Protein AF-A0A0P7YS39-F1 (afdb_monomer_lite)

Structure (mmCIF, N/CA/C/O backbone):
data_AF-A0A0P7YS39-F1
#
_entry.id   AF-A0A0P7YS39-F1
#
loop_
_atom_site.group_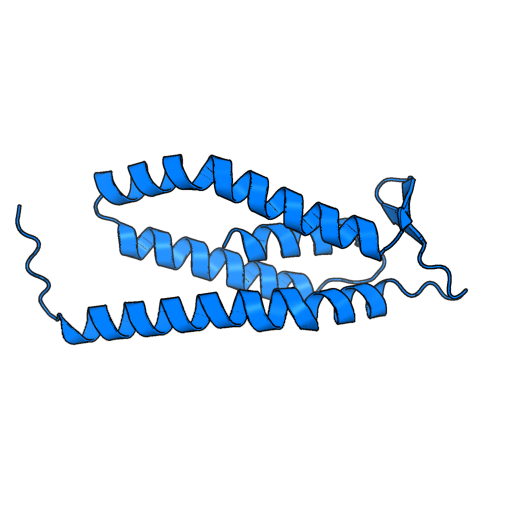PDB
_atom_site.id
_atom_site.type_symbol
_atom_site.label_atom_id
_atom_site.label_alt_id
_atom_site.label_comp_id
_atom_site.label_asym_id
_atom_site.label_entity_id
_atom_site.label_seq_id
_atom_site.pdbx_PDB_ins_code
_atom_site.Cartn_x
_atom_site.Cartn_y
_atom_site.Cartn_z
_atom_site.occupancy
_atom_site.B_iso_or_equiv
_atom_site.auth_seq_id
_atom_site.auth_comp_id
_atom_site.auth_asym_id
_atom_site.auth_atom_id
_atom_site.pdbx_PDB_model_num
ATOM 1 N N . MET A 1 1 ? -23.670 7.412 20.709 1.00 35.59 1 MET A N 1
ATOM 2 C CA . MET A 1 1 ? -23.772 5.939 20.802 1.00 35.59 1 MET A CA 1
ATOM 3 C C . MET A 1 1 ? -22.380 5.399 21.115 1.00 35.59 1 MET A C 1
ATOM 5 O O . MET A 1 1 ? -21.505 5.477 20.266 1.00 35.59 1 MET A O 1
ATOM 9 N N . VAL A 1 2 ? -22.128 4.980 22.359 1.00 40.16 2 VAL A N 1
ATOM 10 C CA . VAL A 1 2 ? -20.817 4.456 22.784 1.00 40.16 2 VAL A CA 1
ATOM 11 C C . VAL A 1 2 ? -20.675 3.045 22.220 1.00 40.16 2 VAL A C 1
ATOM 13 O O . VAL A 1 2 ? -21.375 2.133 22.651 1.00 40.16 2 VAL A O 1
ATOM 16 N N . VAL A 1 3 ? -19.807 2.863 21.224 1.00 56.00 3 VAL A N 1
ATOM 17 C CA . VAL A 1 3 ? -19.477 1.536 20.693 1.00 56.00 3 VAL A CA 1
ATOM 18 C C . VAL A 1 3 ? -18.698 0.787 21.774 1.00 56.00 3 VAL A C 1
ATOM 20 O O . VAL A 1 3 ? -17.515 1.039 21.994 1.00 56.00 3 VAL A O 1
ATOM 23 N N . LEU A 1 4 ? -19.369 -0.120 22.485 1.00 53.03 4 LEU A N 1
ATOM 24 C CA . LEU A 1 4 ? -18.722 -1.036 23.419 1.00 53.03 4 LEU A CA 1
ATOM 25 C C . LEU A 1 4 ? -17.829 -1.988 22.617 1.00 53.03 4 LEU A C 1
ATOM 27 O O . LEU A 1 4 ? -18.306 -2.934 21.991 1.00 53.03 4 LEU A O 1
ATOM 31 N N . ILE A 1 5 ? -16.519 -1.730 22.613 1.00 59.78 5 ILE A N 1
ATOM 32 C CA . ILE A 1 5 ? -15.528 -2.629 22.016 1.00 59.78 5 ILE A CA 1
ATOM 33 C C . ILE A 1 5 ? -15.510 -3.904 22.864 1.00 59.78 5 ILE A C 1
ATOM 35 O O . ILE A 1 5 ? -14.815 -3.986 23.875 1.00 59.78 5 ILE A O 1
ATOM 39 N N . LYS A 1 6 ? -16.289 -4.904 22.443 1.00 55.97 6 LYS A N 1
ATOM 40 C CA . LYS A 1 6 ? -16.494 -6.179 23.147 1.00 55.97 6 LYS A CA 1
ATOM 41 C C . LYS A 1 6 ? -15.205 -7.009 23.298 1.00 55.97 6 LYS A C 1
ATOM 43 O O . LYS A 1 6 ? -15.224 -8.035 23.965 1.00 55.97 6 LYS A O 1
ATOM 48 N N . ASN A 1 7 ? -14.079 -6.571 22.716 1.00 66.12 7 ASN A N 1
ATOM 49 C CA . ASN A 1 7 ? -12.7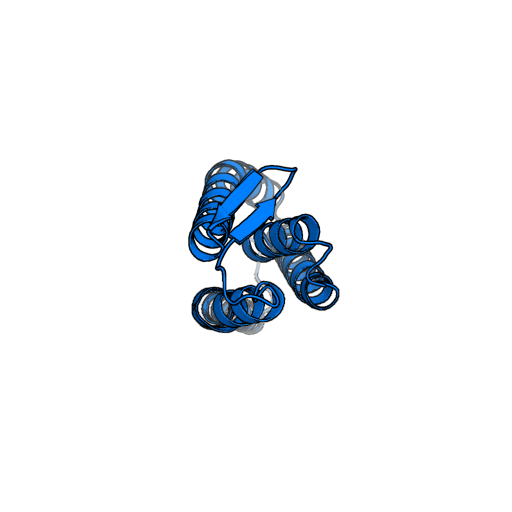83 -7.235 22.854 1.00 66.12 7 ASN A CA 1
ATOM 50 C C . ASN A 1 7 ? -11.580 -6.288 22.616 1.00 66.12 7 ASN A C 1
ATOM 52 O O . ASN A 1 7 ? -10.934 -6.303 21.567 1.00 66.12 7 ASN A O 1
ATOM 56 N N . LYS A 1 8 ? -11.284 -5.423 23.598 1.00 78.69 8 LYS A N 1
ATOM 57 C CA . LYS A 1 8 ? -10.270 -4.346 23.506 1.00 78.69 8 LYS A CA 1
ATOM 58 C C . LYS A 1 8 ? -8.876 -4.847 23.083 1.00 78.69 8 LYS A C 1
ATOM 60 O O . LYS A 1 8 ? -8.219 -4.201 22.273 1.00 78.69 8 LYS A O 1
ATOM 65 N N . ARG A 1 9 ? -8.465 -6.025 23.569 1.00 81.38 9 ARG A N 1
ATOM 66 C CA . ARG A 1 9 ? -7.150 -6.635 23.295 1.00 81.38 9 ARG A CA 1
ATOM 67 C C . ARG A 1 9 ? -7.011 -7.152 21.860 1.00 81.38 9 ARG A C 1
ATOM 69 O O . ARG A 1 9 ? -5.963 -6.979 21.252 1.00 81.38 9 ARG A O 1
ATOM 76 N N . GLN A 1 10 ? -8.067 -7.741 21.294 1.00 80.75 10 GLN A N 1
ATOM 77 C CA . GLN A 1 10 ? -8.054 -8.198 19.897 1.00 80.75 10 GLN A CA 1
ATOM 78 C C . GLN A 1 10 ? -7.955 -7.020 18.927 1.00 80.75 10 GLN A C 1
ATOM 80 O O . GLN A 1 10 ? -7.187 -7.075 17.974 1.00 80.75 10 GLN A O 1
ATOM 85 N N . VAL A 1 11 ? -8.689 -5.937 19.202 1.00 82.44 11 VAL A N 1
ATOM 86 C CA . VAL A 1 11 ? -8.632 -4.719 18.384 1.00 82.44 11 VAL A CA 1
ATOM 87 C C . VAL A 1 11 ? -7.246 -4.081 18.458 1.00 82.44 11 VAL A C 1
ATOM 89 O O . VAL A 1 11 ? -6.692 -3.745 17.420 1.00 82.44 11 VAL A O 1
ATOM 92 N N . GLN A 1 12 ? -6.650 -3.973 19.649 1.00 83.94 12 GLN A N 1
ATOM 93 C CA . GLN A 1 12 ? -5.283 -3.459 19.804 1.00 83.94 12 GLN A CA 1
ATOM 94 C C . GLN A 1 12 ? -4.256 -4.291 19.032 1.00 83.94 12 GLN A C 1
ATOM 96 O O . GLN A 1 12 ? -3.439 -3.723 18.317 1.00 83.94 12 GLN A O 1
ATOM 101 N N . ASN A 1 13 ? -4.331 -5.621 19.116 1.00 85.44 13 ASN A N 1
ATOM 102 C CA . ASN A 1 13 ? -3.427 -6.495 18.371 1.00 85.44 13 ASN A CA 1
ATOM 103 C C . ASN A 1 13 ? -3.632 -6.386 16.852 1.00 85.44 13 ASN A C 1
ATOM 105 O O . ASN A 1 13 ? -2.658 -6.415 16.110 1.00 85.44 13 ASN A O 1
ATOM 109 N N . ALA A 1 14 ? -4.876 -6.240 16.384 1.00 83.44 14 ALA A N 1
ATOM 110 C CA . ALA A 1 14 ? -5.167 -6.046 14.964 1.00 83.44 14 ALA A CA 1
ATOM 111 C C . ALA A 1 14 ? -4.591 -4.721 14.440 1.00 83.44 14 ALA A C 1
ATOM 113 O O . ALA A 1 14 ? -3.988 -4.697 13.371 1.00 83.44 14 ALA A O 1
ATOM 114 N N . TRP A 1 15 ? -4.723 -3.640 15.213 1.00 83.38 15 TRP A N 1
ATOM 115 C CA . TRP A 1 15 ? -4.115 -2.351 14.881 1.00 83.38 15 TRP A CA 1
ATOM 116 C C . TRP A 1 15 ? -2.588 -2.400 14.929 1.00 83.38 15 TRP A C 1
ATOM 118 O O . TRP A 1 15 ? -1.953 -1.897 14.013 1.00 83.38 15 TRP A O 1
ATOM 128 N N . ALA A 1 16 ? -2.001 -3.057 15.931 1.00 87.31 16 ALA A N 1
ATOM 129 C CA . ALA A 1 16 ? -0.552 -3.231 16.017 1.00 87.31 16 ALA A CA 1
ATOM 130 C C . ALA A 1 16 ? 0.004 -4.036 14.831 1.00 87.31 16 ALA A C 1
ATOM 132 O O . ALA A 1 16 ? 1.037 -3.678 14.276 1.00 87.31 16 ALA A O 1
ATOM 133 N N . MET A 1 17 ? -0.693 -5.097 14.407 1.00 86.06 17 MET A N 1
ATOM 134 C CA . MET A 1 17 ? -0.296 -5.888 13.239 1.00 86.06 17 MET A CA 1
ATOM 135 C C . MET A 1 17 ? -0.401 -5.078 11.939 1.00 86.06 17 MET A C 1
ATOM 137 O O . MET A 1 17 ? 0.467 -5.189 11.079 1.00 86.06 17 MET A O 1
ATOM 141 N N . TYR A 1 18 ? -1.444 -4.253 11.803 1.00 84.25 18 TYR A N 1
ATOM 142 C CA . TYR A 1 18 ? -1.616 -3.378 10.643 1.00 84.25 18 TYR A CA 1
ATOM 143 C C . TYR A 1 18 ? -0.533 -2.295 10.570 1.00 84.25 18 TYR A C 1
ATOM 145 O O . TYR A 1 18 ? 0.066 -2.097 9.518 1.00 84.25 18 TYR A O 1
ATOM 153 N N . ASP A 1 19 ? -0.243 -1.634 11.690 1.00 84.75 19 ASP A N 1
ATOM 154 C CA . ASP A 1 19 ? 0.789 -0.597 11.779 1.00 84.75 19 ASP A CA 1
ATOM 155 C C . ASP A 1 19 ? 2.194 -1.161 11.502 1.00 84.75 19 ASP A C 1
ATOM 157 O O . ASP A 1 19 ? 3.001 -0.559 10.785 1.00 84.75 19 ASP A O 1
ATOM 161 N N . TRP A 1 20 ? 2.449 -2.384 11.982 1.00 87.00 20 TRP A N 1
ATOM 162 C CA . TRP A 1 20 ? 3.671 -3.119 11.672 1.00 87.00 20 TRP A CA 1
ATOM 163 C C . TRP A 1 20 ? 3.788 -3.436 10.176 1.00 87.00 20 TRP A C 1
ATOM 165 O O . TRP A 1 20 ? 4.823 -3.152 9.574 1.00 87.00 20 TRP A O 1
ATOM 175 N N . ALA A 1 21 ? 2.728 -3.963 9.556 1.00 84.06 21 ALA A N 1
ATOM 176 C CA . ALA A 1 21 ? 2.724 -4.285 8.130 1.00 84.06 21 ALA A CA 1
ATOM 177 C C . ALA A 1 21 ? 2.926 -3.039 7.249 1.00 84.06 21 ALA A C 1
ATOM 179 O O . ALA A 1 21 ? 3.747 -3.062 6.331 1.00 84.06 21 ALA A O 1
ATOM 180 N N . ASN A 1 22 ? 2.238 -1.939 7.567 1.00 83.69 22 ASN A N 1
ATOM 181 C CA . ASN A 1 22 ? 2.352 -0.679 6.832 1.00 83.69 22 ASN A CA 1
ATOM 182 C C . ASN A 1 22 ? 3.783 -0.108 6.887 1.00 83.69 22 ASN A C 1
ATOM 184 O O . ASN A 1 22 ? 4.350 0.301 5.874 1.00 83.69 22 ASN A O 1
ATOM 188 N N . SER A 1 23 ? 4.417 -0.160 8.062 1.00 85.31 23 SER A N 1
ATOM 189 C CA . SER A 1 23 ? 5.797 0.309 8.235 1.00 85.31 23 SER A CA 1
ATOM 190 C C . SER A 1 23 ? 6.809 -0.539 7.452 1.00 85.31 23 SER A C 1
ATOM 192 O O . SER A 1 23 ? 7.744 -0.003 6.854 1.00 85.31 23 SER A O 1
ATOM 194 N N . VAL A 1 24 ? 6.619 -1.865 7.408 1.00 84.19 24 VAL A N 1
ATOM 195 C CA . VAL A 1 24 ? 7.490 -2.779 6.648 1.00 84.19 24 VAL A CA 1
ATOM 196 C C . VAL A 1 24 ? 7.361 -2.558 5.137 1.00 84.19 24 VAL A C 1
ATOM 198 O O . VAL A 1 24 ? 8.378 -2.600 4.444 1.00 84.19 24 VAL A O 1
ATOM 201 N N . TYR A 1 25 ? 6.161 -2.267 4.619 1.00 82.19 25 TYR A N 1
ATOM 202 C CA . TYR A 1 25 ? 5.963 -1.940 3.200 1.00 82.19 25 TYR A CA 1
ATOM 203 C C . TYR A 1 25 ? 6.799 -0.721 2.781 1.00 82.19 25 TYR A C 1
ATOM 205 O O . TYR A 1 25 ? 7.612 -0.805 1.855 1.00 82.19 25 TYR A O 1
ATOM 213 N N . SER A 1 26 ? 6.678 0.391 3.514 1.00 79.38 26 SER A N 1
ATOM 214 C CA . SER A 1 26 ? 7.442 1.605 3.208 1.00 79.38 26 SER A CA 1
ATOM 215 C C . SER A 1 26 ? 8.952 1.403 3.373 1.00 79.38 26 SER A C 1
ATOM 217 O O . SER A 1 26 ? 9.730 1.989 2.622 1.00 79.38 26 SER A O 1
ATOM 219 N N . LEU A 1 27 ? 9.391 0.577 4.330 1.00 81.88 27 LEU A N 1
ATOM 220 C CA . LEU A 1 27 ? 10.814 0.335 4.553 1.00 81.88 27 LEU A CA 1
ATOM 221 C C . LEU A 1 27 ? 11.419 -0.602 3.509 1.00 81.88 27 LEU A C 1
ATOM 223 O O . LEU A 1 27 ? 12.502 -0.321 3.027 1.00 81.88 27 LEU A O 1
ATOM 227 N N . VAL A 1 28 ? 10.782 -1.721 3.169 1.00 81.00 28 VAL A N 1
ATOM 228 C CA . VAL A 1 28 ? 11.421 -2.778 2.364 1.00 81.00 28 VAL A CA 1
ATOM 229 C C . VAL A 1 28 ? 11.014 -2.691 0.897 1.00 81.00 28 VAL A C 1
ATOM 231 O O . VAL A 1 28 ? 11.877 -2.725 0.017 1.00 81.00 28 VAL A O 1
ATOM 234 N N . ILE A 1 29 ? 9.715 -2.549 0.621 1.00 76.94 29 ILE A N 1
ATOM 235 C CA . ILE A 1 29 ? 9.196 -2.537 -0.753 1.00 76.94 29 ILE A CA 1
ATOM 236 C C . ILE A 1 29 ? 9.609 -1.247 -1.443 1.00 76.94 29 ILE A C 1
ATOM 238 O O . ILE A 1 29 ? 10.243 -1.291 -2.493 1.00 76.94 29 ILE A O 1
ATOM 242 N N . THR A 1 30 ? 9.327 -0.110 -0.806 1.00 74.62 30 THR A N 1
ATOM 243 C CA . THR A 1 30 ? 9.620 1.199 -1.396 1.00 74.62 30 THR A CA 1
ATOM 244 C C . THR A 1 30 ? 11.126 1.470 -1.446 1.00 74.62 30 THR A C 1
ATOM 246 O O . THR A 1 30 ? 11.622 1.929 -2.464 1.00 74.62 30 THR A O 1
ATOM 249 N N . SER A 1 31 ? 11.897 1.161 -0.394 1.00 75.25 31 SER A N 1
ATOM 250 C CA . SER A 1 31 ? 13.321 1.545 -0.378 1.00 75.25 31 SER A CA 1
ATOM 251 C C . SER A 1 31 ? 14.262 0.577 -1.102 1.00 75.25 31 SER A C 1
ATOM 253 O O . SER A 1 31 ? 15.296 1.010 -1.600 1.00 75.25 31 SER A O 1
ATOM 255 N N . THR A 1 32 ? 13.952 -0.727 -1.121 1.00 76.12 32 THR A N 1
ATOM 256 C CA . THR A 1 32 ? 14.937 -1.760 -1.485 1.00 76.12 32 THR A CA 1
ATOM 257 C C . THR A 1 32 ? 14.454 -2.656 -2.618 1.00 76.12 32 THR A C 1
ATOM 259 O O . THR A 1 32 ? 15.138 -2.776 -3.629 1.00 76.12 32 THR A O 1
ATOM 262 N N . ILE A 1 33 ? 13.280 -3.280 -2.487 1.00 76.56 33 ILE A N 1
ATOM 263 C CA . ILE A 1 33 ? 12.815 -4.271 -3.470 1.00 76.56 33 ILE A CA 1
ATOM 264 C C . ILE A 1 33 ? 12.457 -3.594 -4.788 1.00 76.56 33 ILE A C 1
ATOM 266 O O . ILE A 1 33 ? 12.921 -4.032 -5.837 1.00 76.56 33 ILE A O 1
ATOM 270 N N . PHE A 1 34 ? 11.671 -2.517 -4.748 1.00 68.44 34 PHE A N 1
ATOM 271 C CA . PHE A 1 34 ? 11.199 -1.869 -5.965 1.00 68.44 34 PHE A CA 1
ATOM 272 C C . PHE A 1 34 ? 12.336 -1.227 -6.779 1.00 68.44 34 PHE A C 1
ATOM 274 O O . PHE A 1 34 ? 12.402 -1.506 -7.974 1.00 68.44 34 PHE A O 1
ATOM 281 N N . PRO A 1 35 ? 13.290 -0.468 -6.192 1.00 68.25 35 PRO A N 1
ATOM 282 C CA . PRO A 1 35 ? 14.421 0.076 -6.948 1.00 68.25 35 PRO A CA 1
ATOM 283 C C . PRO A 1 35 ? 15.297 -1.007 -7.588 1.00 68.25 35 PRO A C 1
ATOM 285 O O . PRO A 1 35 ? 15.699 -0.868 -8.740 1.00 68.25 35 PRO A O 1
ATOM 288 N N . VAL A 1 36 ? 15.566 -2.104 -6.870 1.00 71.31 36 VAL A N 1
ATOM 289 C CA . VAL A 1 36 ? 16.373 -3.222 -7.387 1.00 71.31 36 VAL A CA 1
ATOM 290 C C . VAL A 1 36 ? 15.638 -3.960 -8.504 1.00 71.31 36 VAL A C 1
ATOM 292 O O . VAL A 1 36 ? 16.230 -4.244 -9.543 1.00 71.31 36 VAL A O 1
ATOM 295 N N . TYR A 1 37 ? 14.349 -4.244 -8.315 1.00 68.12 37 TYR A N 1
ATOM 296 C CA . TYR A 1 37 ? 13.522 -4.934 -9.300 1.00 68.12 37 TYR A CA 1
ATOM 297 C C . TYR A 1 37 ? 13.363 -4.098 -10.574 1.00 68.12 37 TYR A C 1
ATOM 299 O O . TYR A 1 37 ? 13.632 -4.580 -11.673 1.00 68.12 37 TYR A O 1
ATOM 307 N N . TYR A 1 38 ? 13.057 -2.812 -10.421 1.00 64.38 38 TYR A N 1
ATOM 308 C CA . TYR A 1 38 ? 12.918 -1.870 -11.523 1.00 64.38 38 TYR A CA 1
ATOM 309 C C . TYR A 1 38 ? 14.238 -1.688 -12.289 1.00 64.38 38 TYR A C 1
ATOM 311 O O . TYR A 1 38 ? 14.250 -1.754 -13.517 1.00 64.38 38 TYR A O 1
ATOM 319 N N . ASN A 1 39 ? 15.375 -1.601 -11.589 1.00 64.06 39 ASN A N 1
ATOM 320 C CA . ASN A 1 39 ? 16.689 -1.589 -12.234 1.00 64.06 39 ASN A CA 1
ATOM 321 C C . ASN A 1 39 ? 16.979 -2.907 -12.976 1.00 64.06 39 ASN A C 1
ATOM 323 O O . ASN A 1 39 ? 17.486 -2.876 -14.090 1.00 64.06 39 ASN A O 1
ATOM 327 N N . SER A 1 40 ? 16.630 -4.068 -12.406 1.00 61.66 40 SER A N 1
ATOM 328 C CA . SER A 1 40 ? 16.879 -5.372 -13.040 1.00 61.66 40 SER A CA 1
ATOM 329 C C . SER A 1 40 ? 16.057 -5.614 -14.306 1.00 61.66 40 SER A C 1
ATOM 331 O O . SER A 1 40 ? 16.581 -6.170 -15.266 1.00 61.66 40 SER A O 1
ATOM 333 N N . VAL A 1 41 ? 14.799 -5.171 -14.321 1.00 61.41 41 VAL A N 1
ATOM 334 C CA . VAL A 1 41 ? 13.880 -5.368 -15.450 1.00 61.41 41 VAL A CA 1
ATOM 335 C C . VAL A 1 41 ? 14.145 -4.363 -16.568 1.00 61.41 41 VAL A C 1
ATOM 337 O O . VAL A 1 41 ? 13.857 -4.638 -17.728 1.00 61.41 41 VAL A O 1
ATOM 340 N N . THR A 1 42 ? 14.761 -3.228 -16.235 1.00 56.38 42 THR A N 1
ATOM 341 C CA . THR A 1 42 ? 15.000 -2.151 -17.195 1.00 56.38 42 THR A CA 1
ATOM 342 C C . THR A 1 42 ? 16.456 -1.983 -17.616 1.00 56.38 42 THR A C 1
ATOM 344 O O . THR A 1 42 ? 16.819 -0.996 -18.254 1.00 56.38 42 THR A O 1
ATOM 347 N N . LYS A 1 43 ? 17.315 -2.956 -17.302 1.00 55.25 43 LYS A N 1
ATOM 348 C CA . LYS A 1 43 ? 18.615 -3.059 -17.964 1.00 55.25 43 LYS A CA 1
ATOM 349 C C . LYS A 1 43 ? 18.392 -3.473 -19.416 1.00 55.25 43 LYS A C 1
ATOM 351 O O . LYS A 1 43 ? 18.258 -4.655 -19.717 1.00 55.25 43 LYS A O 1
ATOM 356 N N . GLY A 1 44 ? 18.363 -2.485 -20.308 1.00 50.09 44 GLY A N 1
ATOM 357 C CA . GLY A 1 44 ? 18.504 -2.715 -21.740 1.00 50.09 44 GLY A CA 1
ATOM 358 C C . GLY A 1 44 ? 19.828 -3.423 -22.042 1.00 50.09 44 GLY A C 1
ATOM 359 O O . GLY A 1 44 ? 20.819 -3.252 -21.326 1.00 50.09 44 GLY A O 1
ATOM 360 N N . ILE A 1 45 ? 19.837 -4.214 -23.115 1.00 48.06 45 ILE A N 1
ATOM 361 C CA . ILE A 1 45 ? 20.956 -5.068 -23.555 1.00 48.06 45 ILE A CA 1
ATOM 362 C C . ILE A 1 45 ? 22.273 -4.272 -23.753 1.00 48.06 45 ILE A C 1
ATOM 364 O O . ILE A 1 45 ? 23.350 -4.856 -23.659 1.00 48.06 45 ILE A O 1
ATOM 368 N N . ASP A 1 46 ? 22.201 -2.944 -23.904 1.00 44.72 46 ASP A N 1
ATOM 369 C CA . ASP A 1 46 ? 23.341 -2.042 -24.141 1.00 44.72 46 ASP A CA 1
ATOM 370 C C . ASP A 1 46 ? 23.842 -1.261 -22.905 1.00 44.72 46 ASP A C 1
ATOM 372 O O . ASP A 1 46 ? 24.763 -0.452 -23.013 1.00 44.72 46 ASP A O 1
ATOM 376 N N . GLY A 1 47 ? 23.268 -1.468 -21.713 1.00 50.97 47 GLY A N 1
ATOM 377 C CA . GLY A 1 47 ? 23.696 -0.756 -20.498 1.00 50.97 47 GLY A CA 1
ATOM 378 C C . GLY A 1 47 ? 23.286 0.723 -20.433 1.00 50.97 47 GLY A C 1
ATOM 379 O O . GLY A 1 47 ? 23.775 1.452 -19.568 1.00 50.97 47 GLY A O 1
ATOM 380 N N . SER A 1 48 ? 22.385 1.175 -21.309 1.00 48.03 48 SER A N 1
ATOM 381 C CA . SER A 1 48 ? 21.756 2.494 -21.228 1.00 48.03 48 SER A CA 1
ATOM 382 C C . SER A 1 48 ? 20.560 2.467 -20.265 1.00 48.03 48 SER A C 1
ATOM 384 O O . SER A 1 48 ? 19.675 1.621 -20.359 1.00 48.03 48 SER A O 1
ATOM 386 N N . GLU A 1 49 ? 20.519 3.412 -19.322 1.00 55.06 49 GLU A N 1
ATOM 387 C CA . GLU A 1 49 ? 19.442 3.571 -18.325 1.00 55.06 49 GLU A CA 1
ATOM 388 C C . GLU A 1 49 ? 18.151 4.179 -18.919 1.00 55.06 49 GLU A C 1
ATOM 390 O O . GLU A 1 49 ? 17.395 4.849 -18.214 1.00 55.06 49 GLU A O 1
ATOM 395 N N . LEU A 1 50 ? 17.913 4.012 -20.223 1.00 54.38 50 LEU A N 1
ATOM 396 C CA . LEU A 1 50 ? 16.825 4.656 -20.958 1.00 54.38 50 LEU A CA 1
ATOM 397 C C . LEU A 1 50 ? 15.672 3.674 -21.146 1.00 54.38 50 LEU A C 1
ATOM 399 O O . LEU A 1 50 ? 15.845 2.589 -21.695 1.00 54.38 50 LEU A O 1
ATOM 403 N N . VAL A 1 51 ? 14.485 4.074 -20.701 1.00 59.12 51 VAL A N 1
ATOM 404 C CA . VAL A 1 51 ? 13.246 3.318 -20.882 1.00 59.12 51 VAL A CA 1
ATOM 405 C C . VAL A 1 51 ? 12.331 4.070 -21.822 1.00 59.12 51 VAL A C 1
ATOM 407 O O . VAL A 1 51 ? 12.124 5.268 -21.633 1.00 59.12 51 VAL A O 1
ATOM 410 N N . SER A 1 52 ? 11.741 3.373 -22.793 1.00 55.69 52 SER A N 1
ATOM 411 C CA . SER A 1 52 ? 10.661 3.944 -23.593 1.00 55.69 52 SER A CA 1
ATOM 412 C C . SER A 1 52 ? 9.359 3.857 -22.799 1.00 55.69 52 SER A C 1
ATOM 414 O O . SER A 1 52 ? 8.803 2.777 -22.621 1.00 55.69 52 SER A O 1
ATOM 416 N N . PHE A 1 53 ? 8.890 4.989 -22.281 1.00 57.97 53 PHE A N 1
ATOM 417 C CA . PHE A 1 53 ? 7.578 5.110 -21.653 1.00 57.97 53 PHE A CA 1
ATOM 418 C C . PHE A 1 53 ? 6.675 5.915 -22.584 1.00 57.97 53 PHE A C 1
ATOM 420 O O . PHE A 1 53 ? 6.941 7.091 -22.837 1.00 57.97 53 PHE A O 1
ATOM 427 N N . PHE A 1 54 ? 5.633 5.287 -23.138 1.00 54.38 54 PHE A N 1
ATOM 428 C CA . PHE A 1 54 ? 4.677 5.938 -24.045 1.00 54.38 54 PHE A CA 1
ATOM 429 C C . PHE A 1 54 ? 5.323 6.650 -25.263 1.00 54.38 54 PHE A C 1
ATOM 431 O O . PHE A 1 54 ? 4.818 7.666 -25.744 1.00 54.38 54 PHE A O 1
ATOM 438 N N . GLY A 1 55 ? 6.467 6.147 -25.753 1.00 55.59 55 GLY A N 1
ATOM 439 C CA . GLY A 1 55 ? 7.227 6.739 -26.865 1.00 55.59 55 GLY A CA 1
ATOM 440 C C . GLY A 1 55 ? 8.249 7.819 -26.475 1.00 55.59 55 GLY A C 1
ATOM 441 O O . GLY A 1 55 ? 8.891 8.379 -27.361 1.00 55.59 55 GLY A O 1
ATOM 442 N N . PHE A 1 56 ? 8.435 8.097 -25.179 1.00 54.31 56 PHE A N 1
ATOM 443 C CA . PHE A 1 56 ? 9.477 8.989 -24.663 1.00 54.31 56 PHE A CA 1
ATOM 444 C C . PHE A 1 56 ? 10.586 8.196 -23.967 1.00 54.31 56 PHE A C 1
ATOM 446 O O . PHE A 1 56 ? 10.313 7.371 -23.098 1.00 54.31 56 PHE A O 1
ATOM 453 N N . GLU A 1 57 ? 11.842 8.473 -24.322 1.00 58.88 57 GLU A N 1
ATOM 454 C CA . GLU A 1 57 ? 13.012 7.909 -23.645 1.00 58.88 57 GLU A CA 1
ATOM 455 C C . GLU A 1 57 ? 13.258 8.658 -22.331 1.00 58.88 57 GLU A C 1
ATOM 457 O O . GLU A 1 57 ? 13.638 9.830 -22.321 1.00 58.88 57 GLU A O 1
ATOM 462 N N . ILE A 1 58 ? 13.008 7.990 -21.207 1.00 61.59 58 ILE A N 1
ATOM 463 C CA . ILE A 1 58 ? 13.166 8.560 -19.869 1.00 61.59 58 ILE A CA 1
ATOM 464 C C . ILE A 1 58 ? 14.177 7.728 -19.088 1.00 61.59 58 ILE A C 1
ATOM 466 O O . ILE A 1 58 ? 14.203 6.501 -19.172 1.00 61.59 58 ILE A O 1
ATOM 470 N N . ILE A 1 59 ? 15.008 8.408 -18.297 1.00 63.12 59 ILE A N 1
ATOM 471 C CA . ILE A 1 59 ? 15.959 7.763 -17.392 1.00 63.12 59 ILE A CA 1
ATOM 472 C C . ILE A 1 59 ? 15.184 6.962 -16.342 1.00 63.12 59 ILE A C 1
ATOM 474 O O . ILE A 1 59 ? 14.344 7.507 -15.620 1.00 63.12 59 ILE A O 1
ATOM 478 N N . ASN A 1 60 ? 15.514 5.679 -16.226 1.00 59.72 60 ASN A N 1
ATOM 479 C CA . ASN A 1 60 ? 14.868 4.710 -15.351 1.00 59.72 60 ASN A CA 1
ATOM 480 C C . ASN A 1 60 ? 14.668 5.248 -13.921 1.00 59.72 60 ASN A C 1
ATOM 482 O O . ASN A 1 60 ? 13.548 5.347 -13.417 1.00 59.72 60 ASN A O 1
ATOM 486 N N . THR A 1 61 ? 15.747 5.726 -13.309 1.00 62.84 61 THR A N 1
ATOM 487 C CA . THR A 1 61 ? 15.762 6.243 -11.935 1.00 62.84 61 THR A CA 1
ATOM 488 C C . THR A 1 61 ? 14.782 7.403 -11.713 1.00 62.84 61 THR A C 1
ATOM 490 O O . THR A 1 61 ? 14.179 7.509 -10.645 1.00 62.84 61 THR A O 1
ATOM 493 N N . VAL A 1 62 ? 14.574 8.253 -12.725 1.00 65.25 62 VAL A N 1
ATOM 494 C CA . VAL A 1 62 ? 13.688 9.424 -12.635 1.00 65.25 62 VAL A CA 1
ATOM 495 C C . VAL A 1 62 ? 12.219 9.011 -12.723 1.00 65.25 62 VAL A C 1
ATOM 497 O O . VAL A 1 62 ? 11.384 9.538 -11.987 1.00 65.25 62 VAL A O 1
ATOM 500 N N . LEU A 1 63 ? 11.901 8.030 -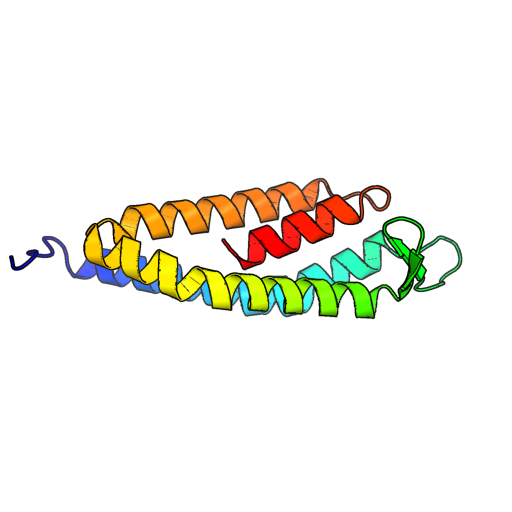13.572 1.00 68.19 63 LEU A N 1
ATOM 501 C CA . LEU A 1 63 ? 10.526 7.560 -13.744 1.00 68.19 63 LEU A CA 1
ATOM 502 C C . LEU A 1 63 ? 9.981 6.912 -12.462 1.00 68.19 63 LEU A C 1
ATOM 504 O O . LEU A 1 63 ? 8.831 7.143 -12.088 1.00 68.19 63 LEU A O 1
ATOM 508 N N . TYR A 1 64 ? 10.835 6.199 -11.724 1.00 69.62 64 TYR A N 1
ATOM 509 C CA . TYR A 1 64 ? 10.517 5.686 -10.390 1.00 69.62 64 TYR A CA 1
ATOM 510 C C . TYR A 1 64 ? 10.178 6.807 -9.391 1.00 69.62 64 TYR A C 1
ATOM 512 O O . TYR A 1 64 ? 9.137 6.763 -8.731 1.00 69.62 64 TYR A O 1
ATOM 520 N N . SER A 1 65 ? 11.025 7.838 -9.293 1.00 71.00 65 SER A N 1
ATOM 521 C CA . SER A 1 65 ? 10.778 8.966 -8.386 1.00 71.00 65 SER A CA 1
ATOM 522 C C . SER A 1 65 ? 9.489 9.715 -8.734 1.00 71.00 65 SER A C 1
ATOM 524 O O . SER A 1 65 ? 8.770 10.146 -7.826 1.00 71.00 65 SER A O 1
ATOM 526 N N . TYR A 1 66 ? 9.150 9.823 -10.023 1.00 76.75 66 TYR A N 1
ATOM 527 C CA . TYR A 1 66 ? 7.865 10.369 -10.456 1.00 76.75 66 TYR A CA 1
ATOM 528 C C . TYR A 1 66 ? 6.685 9.473 -10.091 1.00 76.75 66 TYR A C 1
ATOM 530 O O . TYR A 1 66 ? 5.686 9.993 -9.598 1.00 76.75 66 TYR A O 1
ATOM 538 N N . SER A 1 67 ? 6.810 8.153 -10.242 1.00 76.62 67 SER A N 1
ATOM 539 C CA . SER A 1 67 ? 5.773 7.200 -9.837 1.00 76.62 67 SER A CA 1
ATOM 540 C C . SER A 1 67 ? 5.424 7.347 -8.355 1.00 76.62 67 SER A C 1
ATOM 542 O O . SER A 1 67 ? 4.258 7.508 -8.016 1.00 76.62 67 SER A O 1
ATOM 544 N N . ILE A 1 68 ? 6.420 7.356 -7.464 1.00 77.19 68 ILE A N 1
ATOM 545 C CA . ILE A 1 68 ? 6.180 7.513 -6.020 1.00 77.19 68 ILE A CA 1
ATOM 546 C C . ILE A 1 68 ? 5.594 8.882 -5.684 1.00 77.19 68 ILE A C 1
ATOM 548 O O . ILE A 1 68 ? 4.666 8.981 -4.882 1.00 77.19 68 ILE A O 1
ATOM 552 N N . SER A 1 69 ? 6.123 9.946 -6.292 1.00 82.00 69 SER A N 1
ATOM 553 C CA . SER A 1 69 ? 5.619 11.303 -6.055 1.00 82.00 69 SER A CA 1
ATOM 554 C C . SER A 1 69 ? 4.154 11.429 -6.478 1.00 82.00 69 SER A C 1
ATOM 556 O O . SER A 1 69 ? 3.355 12.045 -5.773 1.00 82.00 69 SER A O 1
ATOM 558 N N . PHE A 1 70 ? 3.784 10.796 -7.594 1.00 82.75 70 PHE A N 1
ATOM 559 C CA . PHE A 1 70 ? 2.404 10.720 -8.053 1.00 82.75 70 PHE A CA 1
ATOM 560 C C . PHE A 1 70 ? 1.525 9.913 -7.091 1.00 82.75 70 PHE A C 1
ATOM 562 O O . PHE A 1 70 ? 0.452 10.390 -6.726 1.00 82.75 70 PHE A O 1
ATOM 569 N N . SER A 1 71 ? 1.991 8.760 -6.596 1.00 82.62 71 SER A N 1
ATOM 570 C CA . SER A 1 71 ? 1.288 7.995 -5.555 1.00 82.62 71 SER A CA 1
ATOM 571 C C . SER A 1 71 ? 0.983 8.854 -4.333 1.00 82.62 71 SER A C 1
ATOM 573 O O . SER A 1 71 ? -0.158 8.900 -3.881 1.00 82.62 71 SER A O 1
ATOM 575 N N . PHE A 1 72 ? 1.972 9.591 -3.818 1.00 84.19 72 PHE A N 1
ATOM 576 C CA . PHE A 1 72 ? 1.769 10.459 -2.658 1.00 84.19 72 PHE A CA 1
ATOM 577 C C . PHE A 1 72 ? 0.805 11.610 -2.934 1.00 84.19 72 PHE A C 1
ATOM 579 O O . PHE A 1 72 ? 0.002 11.946 -2.065 1.00 84.19 72 PHE A O 1
ATOM 586 N N . LEU A 1 73 ? 0.83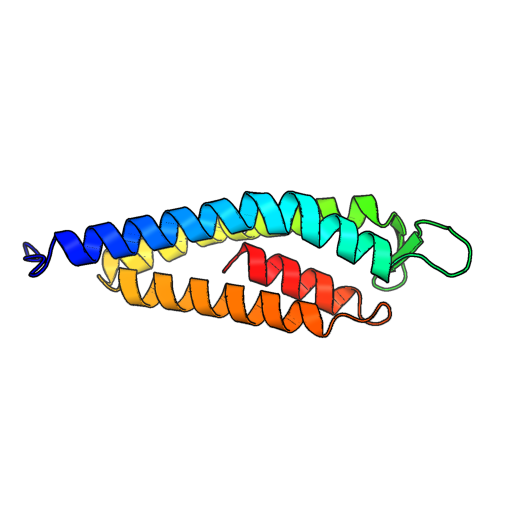7 12.186 -4.135 1.00 87.12 73 LEU A N 1
ATOM 587 C CA . LEU A 1 73 ? -0.121 13.211 -4.544 1.00 87.12 73 LEU A CA 1
ATOM 588 C C . LEU A 1 73 ? -1.550 12.654 -4.555 1.00 87.12 73 LEU A C 1
ATOM 590 O O . LEU A 1 73 ? -2.464 13.279 -4.018 1.00 87.12 73 LEU A O 1
ATOM 594 N N . VAL A 1 74 ? -1.736 11.456 -5.113 1.00 86.12 74 VAL A N 1
ATOM 595 C CA . VAL A 1 74 ? -3.025 10.756 -5.123 1.00 86.12 74 VAL A CA 1
ATOM 596 C C . VAL A 1 74 ? -3.501 10.491 -3.691 1.00 86.12 74 VAL A C 1
ATOM 598 O O . VAL A 1 74 ? -4.624 10.858 -3.350 1.00 86.12 74 VAL A O 1
ATOM 601 N N . ILE A 1 75 ? -2.642 9.953 -2.820 1.00 85.81 75 ILE A N 1
ATOM 602 C CA . ILE A 1 75 ? -2.955 9.703 -1.402 1.00 85.81 75 ILE A CA 1
ATOM 603 C C . ILE A 1 75 ? -3.349 11.001 -0.685 1.00 85.81 75 ILE A C 1
ATOM 605 O O . ILE A 1 75 ? -4.327 11.020 0.064 1.00 85.81 75 ILE A O 1
ATOM 609 N N . ALA A 1 76 ? -2.639 12.105 -0.928 1.00 88.00 76 ALA A N 1
ATOM 610 C CA . ALA A 1 76 ? -2.928 13.393 -0.303 1.00 88.00 76 ALA A CA 1
ATOM 611 C C . ALA A 1 76 ? -4.333 13.915 -0.655 1.00 88.00 76 ALA A C 1
ATOM 613 O O . ALA A 1 76 ? -5.030 14.426 0.219 1.00 88.00 76 ALA A O 1
ATOM 614 N N . LEU A 1 77 ? -4.778 13.741 -1.902 1.00 88.50 77 LEU A N 1
ATOM 615 C CA . LEU A 1 77 ? -6.116 14.154 -2.346 1.00 88.50 77 LEU A CA 1
ATOM 616 C C . LEU A 1 77 ? -7.222 13.218 -1.841 1.00 88.50 77 LEU A C 1
ATOM 618 O O . LEU A 1 77 ? -8.317 13.658 -1.490 1.00 88.50 77 LEU A O 1
ATOM 622 N N . ILE A 1 78 ? -6.932 11.920 -1.811 1.00 86.19 78 ILE A N 1
ATOM 623 C CA . ILE A 1 78 ? -7.886 10.849 -1.513 1.00 86.19 78 ILE A CA 1
ATOM 624 C C . ILE A 1 78 ? -8.094 10.679 0.004 1.00 86.19 78 ILE A C 1
ATOM 626 O O . ILE A 1 78 ? -9.214 10.417 0.453 1.00 86.19 78 ILE A O 1
ATOM 630 N N . SER A 1 79 ? -7.047 10.889 0.809 1.00 84.62 79 SER A N 1
ATOM 631 C CA . SER A 1 79 ? -7.069 10.695 2.265 1.00 84.62 79 SER A CA 1
ATOM 632 C C . SER A 1 79 ? -8.153 11.488 3.016 1.00 84.62 79 SER A C 1
ATOM 634 O O . SER A 1 79 ? -8.842 10.855 3.823 1.00 84.62 79 SER A O 1
ATOM 636 N N . PRO A 1 80 ? -8.408 12.796 2.779 1.00 84.00 80 PRO A N 1
ATOM 637 C CA . PRO A 1 80 ? -9.460 13.516 3.503 1.00 84.00 80 PRO A CA 1
ATOM 638 C C . PRO A 1 80 ? -10.867 13.013 3.154 1.00 84.00 80 PRO A C 1
ATOM 640 O O . PRO A 1 80 ? -11.720 12.910 4.036 1.00 84.00 80 PRO A O 1
ATOM 643 N N . ILE A 1 81 ? -11.106 12.654 1.889 1.00 84.69 81 ILE A N 1
ATOM 644 C CA . ILE A 1 81 ? -12.412 12.180 1.411 1.00 84.69 81 ILE A CA 1
ATOM 645 C C . ILE A 1 81 ? -12.733 10.825 2.042 1.00 84.69 81 ILE A C 1
ATOM 647 O O . ILE A 1 81 ? -13.803 10.631 2.620 1.00 84.69 81 ILE A O 1
ATOM 651 N N . LEU A 1 82 ? -11.787 9.890 1.977 1.00 80.88 82 LEU A N 1
ATOM 652 C CA . LEU A 1 82 ? -11.979 8.546 2.511 1.00 80.88 82 LEU A CA 1
ATOM 653 C C . LEU A 1 82 ? -12.007 8.498 4.030 1.00 80.88 82 LEU A C 1
ATOM 655 O O . LEU A 1 82 ? -12.820 7.758 4.581 1.00 80.88 82 LEU A O 1
ATOM 659 N N . SER A 1 83 ? -11.203 9.323 4.703 1.00 80.25 83 SER A N 1
ATOM 660 C CA . SER A 1 83 ? -11.262 9.441 6.163 1.00 80.25 83 SER A CA 1
ATOM 661 C C . SER A 1 83 ? -12.631 9.965 6.612 1.00 80.25 83 SER A C 1
ATOM 663 O O . SER A 1 83 ? -13.241 9.391 7.511 1.00 80.25 83 SER A O 1
ATOM 665 N N . GLY A 1 84 ? -13.186 10.968 5.918 1.00 80.56 84 GLY A N 1
ATOM 666 C CA . GLY A 1 84 ? -14.528 11.485 6.205 1.00 80.56 84 GLY A CA 1
ATOM 667 C C . GLY A 1 84 ? -15.649 10.457 5.987 1.00 80.56 84 GLY A C 1
ATOM 668 O O . GLY A 1 84 ? -16.579 10.357 6.794 1.00 80.56 84 GLY A O 1
ATOM 669 N N . ILE A 1 85 ? -15.565 9.644 4.929 1.00 81.00 85 ILE A N 1
ATOM 670 C CA . ILE A 1 85 ? -16.545 8.577 4.657 1.00 81.00 85 ILE A CA 1
ATOM 671 C C . ILE A 1 85 ? -16.425 7.441 5.685 1.00 81.00 85 ILE A C 1
ATOM 673 O O . ILE A 1 85 ? -17.439 6.929 6.167 1.00 81.00 85 ILE A O 1
ATOM 677 N N . ALA A 1 86 ? -15.201 7.053 6.048 1.00 79.19 86 ALA A N 1
ATOM 678 C CA . ALA A 1 86 ? -14.954 5.986 7.012 1.00 79.19 86 ALA A CA 1
ATOM 679 C C . ALA A 1 86 ? -15.453 6.350 8.420 1.00 79.19 86 ALA A C 1
ATOM 681 O O . ALA A 1 86 ? -16.081 5.509 9.077 1.00 79.19 86 ALA A O 1
ATOM 682 N N . ASP A 1 87 ? -15.238 7.598 8.848 1.00 78.31 87 ASP A N 1
ATOM 683 C CA . ASP A 1 87 ? -15.678 8.097 10.154 1.00 78.31 87 ASP A CA 1
ATOM 684 C C . ASP A 1 87 ? -17.196 8.288 10.226 1.00 78.31 87 ASP A C 1
ATOM 686 O O . ASP A 1 87 ? -17.818 7.916 11.223 1.00 78.31 87 ASP A O 1
ATOM 690 N N . SER A 1 88 ? -17.823 8.784 9.155 1.00 77.31 88 SER A N 1
ATOM 691 C CA . SER A 1 88 ? -19.284 8.952 9.102 1.00 77.31 88 SER A CA 1
ATOM 692 C C . SER A 1 88 ? -20.043 7.624 9.000 1.00 77.31 88 SER A C 1
ATOM 694 O O . SER A 1 88 ? -21.129 7.490 9.561 1.00 77.31 88 SER A O 1
ATOM 696 N N . SER A 1 89 ? -19.468 6.620 8.331 1.00 74.88 89 SER A N 1
ATOM 697 C CA . SER A 1 89 ? -20.123 5.323 8.103 1.00 74.88 89 SER A CA 1
ATOM 698 C C . SER A 1 89 ? -19.867 4.293 9.210 1.00 74.88 89 SER A C 1
ATOM 700 O O . SER A 1 89 ? -20.489 3.232 9.211 1.00 74.88 89 SER A O 1
ATOM 702 N N . GLY A 1 90 ? -18.919 4.534 10.125 1.00 71.19 90 GLY A N 1
ATOM 703 C CA . GLY A 1 90 ? -18.534 3.578 11.176 1.00 71.19 90 GLY A CA 1
ATOM 704 C C . GLY A 1 90 ? -17.889 2.277 10.661 1.00 71.19 90 GLY A C 1
ATOM 705 O O . GLY A 1 90 ? -17.633 1.358 11.442 1.00 71.19 90 GLY A O 1
ATOM 706 N N . LYS A 1 91 ? -17.588 2.196 9.358 1.00 77.19 91 LYS A N 1
ATOM 707 C CA . LYS A 1 91 ? -17.098 1.008 8.631 1.00 77.19 91 LYS A CA 1
ATOM 708 C C . LYS A 1 91 ? -15.573 0.956 8.490 1.00 77.19 91 LYS A C 1
ATOM 710 O O . LYS A 1 91 ? -15.046 0.342 7.568 1.00 77.19 91 LYS A O 1
ATOM 715 N N . LYS A 1 92 ? -14.841 1.558 9.430 1.00 74.88 92 LYS A N 1
ATOM 716 C CA . LYS A 1 92 ? -13.365 1.629 9.436 1.00 74.88 92 LYS A CA 1
ATOM 717 C C . LYS A 1 92 ? -12.649 0.298 9.156 1.00 74.88 92 LYS A C 1
ATOM 719 O O . LYS A 1 92 ? -11.633 0.280 8.473 1.00 74.88 92 LYS A O 1
ATOM 724 N N . LEU A 1 93 ? -13.197 -0.822 9.641 1.00 75.56 93 LEU A N 1
ATOM 725 C CA . LEU A 1 93 ? -12.616 -2.150 9.418 1.00 75.56 93 LEU A CA 1
ATOM 726 C C . LEU A 1 93 ? -12.780 -2.629 7.965 1.00 75.56 93 LEU A C 1
ATOM 728 O O . LEU A 1 93 ? -11.892 -3.299 7.450 1.00 75.56 93 LEU A O 1
ATOM 732 N N . GLU A 1 94 ? -13.902 -2.316 7.312 1.00 80.25 94 GLU A N 1
ATOM 733 C CA . GLU A 1 94 ? -14.125 -2.670 5.902 1.00 80.25 94 GLU A CA 1
ATOM 734 C C . GLU A 1 94 ? -13.201 -1.858 4.991 1.00 80.25 94 GLU A C 1
ATOM 736 O O . GLU A 1 94 ? -12.589 -2.432 4.096 1.00 80.25 94 GLU A O 1
ATOM 741 N N . PHE A 1 95 ? -13.016 -0.565 5.282 1.00 82.75 95 PHE A N 1
ATOM 742 C CA . PHE A 1 95 ? -12.061 0.283 4.563 1.00 82.75 95 PHE A CA 1
ATOM 743 C C . PHE A 1 95 ? -10.618 -0.211 4.716 1.00 82.75 95 PHE A C 1
ATOM 745 O O . PHE A 1 95 ? -9.946 -0.404 3.709 1.00 82.75 95 PHE A O 1
ATOM 752 N N . MET A 1 96 ? -10.164 -0.511 5.940 1.00 81.75 96 MET A N 1
ATOM 753 C CA . MET A 1 96 ? -8.833 -1.103 6.164 1.00 81.75 96 MET A CA 1
ATOM 754 C C . MET A 1 96 ? -8.620 -2.391 5.362 1.00 81.75 96 MET A C 1
ATOM 756 O O . MET A 1 96 ? -7.560 -2.588 4.780 1.00 81.75 96 MET A O 1
ATOM 760 N N . LYS A 1 97 ? -9.618 -3.284 5.337 1.00 84.12 97 LYS A N 1
ATOM 761 C CA . LYS A 1 97 ? -9.528 -4.533 4.569 1.00 84.12 97 LYS A CA 1
ATOM 762 C C . LYS A 1 97 ? -9.452 -4.261 3.074 1.00 84.12 97 LYS A C 1
ATOM 764 O O . LYS A 1 97 ? -8.643 -4.884 2.404 1.00 84.12 97 LYS A O 1
ATOM 769 N N . PHE A 1 98 ? -10.287 -3.360 2.561 1.00 88.12 98 PHE A N 1
ATOM 770 C CA . PHE A 1 98 ? -10.299 -3.009 1.145 1.00 88.12 98 PHE A CA 1
ATOM 771 C C . PHE A 1 98 ? -8.931 -2.503 0.680 1.00 88.12 98 PHE A C 1
ATOM 773 O O . PHE A 1 98 ? -8.404 -3.033 -0.292 1.00 88.12 98 PHE A O 1
ATOM 780 N N . PHE A 1 99 ? -8.338 -1.557 1.411 1.00 85.62 99 PHE A N 1
ATOM 781 C CA . PHE A 1 99 ? -7.013 -1.017 1.104 1.00 85.62 99 PHE A CA 1
ATOM 782 C C . PHE A 1 99 ? -5.920 -2.088 1.196 1.00 85.62 99 PHE A C 1
ATOM 784 O O . PHE A 1 99 ? -5.234 -2.337 0.209 1.00 85.62 99 PHE A O 1
ATOM 791 N N . ALA A 1 100 ? -5.890 -2.873 2.278 1.00 85.19 100 ALA A N 1
ATOM 792 C CA . ALA A 1 100 ? -4.930 -3.970 2.410 1.00 85.19 100 ALA A CA 1
ATOM 793 C C . ALA A 1 100 ? -5.048 -5.026 1.287 1.00 85.19 100 ALA A C 1
ATOM 795 O O . ALA A 1 100 ? -4.041 -5.544 0.793 1.00 85.19 100 ALA A O 1
ATOM 796 N N . TYR A 1 101 ? -6.269 -5.360 0.852 1.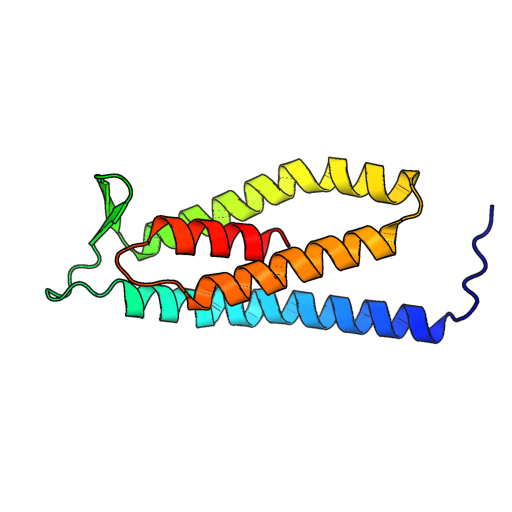00 87.38 101 TYR A N 1
ATOM 797 C CA . TYR A 1 101 ? -6.468 -6.266 -0.281 1.00 87.38 101 TYR A CA 1
ATOM 798 C C . TYR A 1 101 ? -6.054 -5.625 -1.605 1.00 87.38 101 TYR A C 1
ATOM 800 O O . TYR A 1 101 ? -5.403 -6.286 -2.407 1.00 87.38 101 TYR A O 1
ATOM 808 N N . LEU A 1 102 ? -6.367 -4.348 -1.818 1.00 88.00 102 LEU A N 1
ATOM 809 C CA . LEU A 1 102 ? -5.950 -3.602 -3.002 1.00 88.00 102 LEU A CA 1
ATOM 810 C C . LEU A 1 102 ? -4.417 -3.553 -3.115 1.00 88.00 102 LEU A C 1
ATOM 812 O O . LEU A 1 102 ? -3.878 -3.904 -4.163 1.00 88.00 102 LEU A O 1
ATOM 816 N N . GLY A 1 103 ? -3.723 -3.229 -2.020 1.00 84.75 1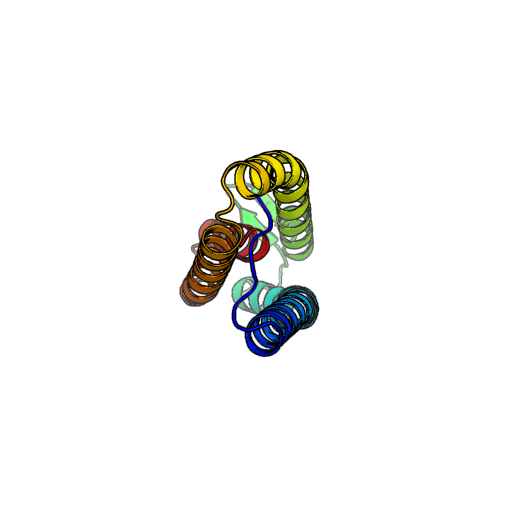03 GLY A N 1
ATOM 817 C CA . GLY A 1 103 ? -2.263 -3.190 -1.959 1.00 84.75 103 GLY A CA 1
ATOM 818 C C . GLY A 1 103 ? -1.625 -4.564 -2.177 1.00 84.75 103 GLY A C 1
ATOM 819 O O . GLY A 1 103 ? -0.711 -4.717 -2.985 1.00 84.75 103 GLY A O 1
ATOM 820 N N . SER A 1 104 ? -2.153 -5.610 -1.530 1.00 84.44 104 SER A N 1
ATOM 821 C CA . SER A 1 104 ? -1.639 -6.978 -1.712 1.00 84.44 104 SER A CA 1
ATOM 822 C C . SER A 1 104 ? -1.859 -7.525 -3.127 1.00 84.44 104 SER A C 1
ATOM 824 O O . SER A 1 104 ? -0.942 -8.123 -3.686 1.00 84.44 104 SER A O 1
ATOM 826 N N . VAL A 1 105 ? -3.022 -7.284 -3.743 1.00 87.00 105 VAL A N 1
ATOM 827 C CA . VAL A 1 105 ? -3.285 -7.664 -5.142 1.00 87.00 105 VAL A CA 1
ATOM 828 C C . VAL A 1 105 ? -2.366 -6.897 -6.089 1.00 87.00 105 VAL A C 1
ATOM 830 O O . VAL A 1 105 ? -1.841 -7.490 -7.028 1.00 87.00 105 VAL A O 1
ATOM 833 N N . ALA A 1 106 ? -2.110 -5.616 -5.829 1.00 84.06 106 ALA A N 1
ATOM 834 C CA . ALA A 1 106 ? -1.188 -4.816 -6.626 1.00 84.06 106 ALA A CA 1
ATOM 835 C C . ALA A 1 106 ? 0.271 -5.308 -6.512 1.00 84.06 106 ALA A C 1
ATOM 837 O O . ALA A 1 106 ? 0.960 -5.415 -7.526 1.00 84.06 106 ALA A O 1
ATOM 838 N N . CYS A 1 107 ? 0.714 -5.715 -5.317 1.00 79.25 107 CYS A N 1
ATOM 839 C CA . CYS A 1 107 ? 2.008 -6.377 -5.109 1.00 79.25 107 CYS A CA 1
ATOM 840 C C . CYS A 1 107 ? 2.114 -7.726 -5.841 1.00 79.25 107 CYS A C 1
ATOM 842 O O . CYS A 1 107 ? 3.172 -8.053 -6.371 1.00 79.25 107 CYS A O 1
ATOM 844 N N . VAL A 1 108 ? 1.032 -8.510 -5.903 1.00 83.94 108 VAL A N 1
ATOM 845 C CA . VAL A 1 108 ? 0.995 -9.740 -6.714 1.00 83.94 108 VAL A CA 1
ATOM 846 C C . VAL A 1 108 ? 1.000 -9.405 -8.208 1.00 83.94 108 VAL A C 1
ATOM 848 O O . VAL A 1 108 ? 1.666 -10.083 -8.980 1.00 83.94 108 VAL A O 1
ATOM 851 N N . GLY A 1 109 ? 0.320 -8.337 -8.628 1.00 78.75 109 GLY A N 1
ATOM 852 C CA . GLY A 1 109 ? 0.337 -7.845 -10.010 1.00 78.75 109 GLY A CA 1
ATOM 853 C C . GLY A 1 109 ? 1.734 -7.439 -10.482 1.00 78.75 109 GLY A C 1
ATOM 854 O O . GLY A 1 109 ? 2.091 -7.690 -11.630 1.00 78.75 109 GLY A O 1
ATOM 855 N N . LEU A 1 110 ? 2.551 -6.918 -9.564 1.00 74.75 110 LEU A N 1
ATOM 856 C CA . LEU A 1 110 ? 3.966 -6.616 -9.776 1.00 74.75 110 LEU A CA 1
ATOM 857 C C . LEU A 1 110 ? 4.814 -7.843 -10.128 1.00 74.75 110 LEU A C 1
ATOM 859 O O . LEU A 1 110 ? 5.828 -7.687 -10.790 1.00 74.75 110 LEU A O 1
ATOM 863 N N . PHE A 1 111 ? 4.405 -9.057 -9.750 1.00 73.56 111 PHE A N 1
ATOM 864 C CA . PHE A 1 111 ? 5.094 -10.282 -10.172 1.00 73.56 111 PHE A CA 1
ATOM 865 C C . PHE A 1 111 ? 4.967 -10.541 -11.681 1.00 73.56 111 PHE A C 1
ATOM 867 O O . PHE A 1 111 ? 5.867 -11.117 -12.282 1.00 73.56 111 PHE A O 1
ATOM 874 N N . PHE A 1 112 ? 3.871 -10.097 -12.302 1.00 71.50 112 PHE A N 1
ATOM 875 C CA . PHE A 1 112 ? 3.634 -10.224 -13.746 1.00 71.50 112 PHE A CA 1
ATOM 876 C C . PHE A 1 112 ? 4.272 -9.089 -14.557 1.00 71.50 112 PHE A C 1
ATOM 878 O O . PHE A 1 112 ? 3.967 -8.908 -15.735 1.00 71.50 112 PHE A O 1
ATOM 885 N N . PHE A 1 113 ? 5.128 -8.290 -13.925 1.00 67.25 113 PHE A N 1
ATOM 886 C CA . PHE A 1 113 ? 5.865 -7.236 -14.590 1.00 67.25 113 PHE A CA 1
ATOM 887 C C . PHE A 1 113 ? 7.027 -7.816 -15.403 1.00 67.25 113 PHE A C 1
ATOM 889 O O . PHE A 1 113 ? 8.043 -8.248 -14.860 1.00 67.25 113 PHE A O 1
ATOM 896 N N . GLU A 1 114 ? 6.876 -7.790 -16.722 1.00 60.38 114 GLU A N 1
ATOM 897 C CA . GLU A 1 114 ? 7.957 -8.009 -17.683 1.00 60.38 114 GLU A CA 1
ATOM 898 C C . GLU A 1 114 ? 8.395 -6.670 -18.287 1.00 60.38 114 GLU A C 1
ATOM 900 O O . GLU A 1 114 ? 7.602 -5.731 -18.361 1.00 60.38 114 GLU A O 1
ATOM 905 N N . GLY A 1 115 ? 9.654 -6.578 -18.732 1.00 59.22 115 GLY A N 1
ATOM 906 C CA . GLY A 1 115 ? 10.267 -5.325 -19.206 1.00 59.22 115 GLY A CA 1
ATOM 907 C C . GLY A 1 115 ? 9.577 -4.653 -20.396 1.00 59.22 115 GLY A C 1
ATOM 908 O O . GLY A 1 115 ? 9.818 -3.475 -20.635 1.00 59.22 115 GLY A O 1
ATOM 909 N N . ASP A 1 116 ? 8.686 -5.364 -21.087 1.00 60.59 116 ASP A N 1
ATOM 910 C CA . ASP A 1 116 ? 7.864 -4.843 -22.187 1.00 60.59 116 ASP A CA 1
ATOM 911 C C . ASP A 1 116 ? 6.598 -4.101 -21.688 1.00 60.59 116 ASP A C 1
ATOM 913 O O . ASP A 1 116 ? 6.032 -3.269 -22.388 1.00 60.59 116 ASP A O 1
ATOM 917 N N . ASN A 1 117 ? 6.169 -4.337 -20.438 1.00 66.12 117 ASN A N 1
ATOM 918 C CA . ASN A 1 117 ? 4.949 -3.782 -19.837 1.00 66.12 117 ASN A CA 1
ATOM 919 C C . ASN A 1 117 ? 5.267 -2.766 -18.726 1.00 66.12 117 ASN A C 1
ATOM 921 O O . ASN A 1 117 ? 4.771 -2.870 -17.597 1.00 66.12 117 ASN A O 1
ATOM 925 N N . LEU A 1 118 ? 6.093 -1.761 -19.041 1.00 66.69 118 LEU A N 1
ATOM 926 C CA . LEU A 1 118 ? 6.559 -0.771 -18.061 1.00 66.69 118 LEU A CA 1
ATOM 927 C C . LEU A 1 118 ? 5.406 -0.040 -17.344 1.00 66.69 118 LEU A C 1
ATOM 929 O O . LEU A 1 118 ? 5.423 0.175 -16.130 1.00 66.69 118 LEU A O 1
ATOM 933 N N . GLU A 1 119 ? 4.377 0.308 -18.115 1.00 70.19 119 GLU A N 1
ATOM 934 C CA . GLU A 1 119 ? 3.167 0.998 -17.660 1.00 70.19 119 GLU A CA 1
ATOM 935 C C . GLU A 1 119 ? 2.399 0.189 -16.616 1.00 70.19 119 GLU A C 1
ATOM 937 O O . GLU A 1 119 ? 1.939 0.739 -15.614 1.00 70.19 119 GLU A O 1
ATOM 942 N N . TRP A 1 120 ? 2.331 -1.130 -16.801 1.00 73.06 120 TRP A N 1
ATOM 943 C CA . TRP A 1 120 ? 1.668 -2.033 -15.869 1.00 73.06 120 TRP A CA 1
ATOM 944 C C . TRP A 1 120 ? 2.377 -2.061 -14.513 1.00 73.06 120 TRP A C 1
ATOM 946 O O . TRP A 1 120 ? 1.729 -1.941 -13.476 1.00 73.06 120 TRP A O 1
ATOM 956 N N . GLY A 1 121 ? 3.712 -2.129 -14.502 1.00 71.50 121 GLY A N 1
ATOM 957 C CA . GLY A 1 121 ? 4.491 -2.120 -13.258 1.00 71.50 121 GLY A CA 1
ATOM 958 C C . GLY A 1 121 ? 4.375 -0.814 -12.482 1.00 71.50 121 GLY A C 1
ATOM 959 O O . GLY A 1 121 ? 4.265 -0.837 -11.256 1.00 71.50 121 GLY A O 1
ATOM 960 N N . ILE A 1 122 ? 4.342 0.322 -13.185 1.00 73.75 122 ILE A N 1
ATOM 961 C CA . ILE A 1 122 ? 4.141 1.642 -12.574 1.00 73.75 122 ILE A CA 1
ATOM 962 C C . ILE A 1 122 ? 2.733 1.745 -11.984 1.00 73.75 122 ILE A C 1
ATOM 964 O O . ILE A 1 122 ? 2.587 2.114 -10.821 1.00 73.75 122 ILE A O 1
ATOM 968 N N . ILE A 1 123 ? 1.696 1.346 -12.725 1.00 76.88 123 ILE A N 1
ATOM 969 C CA . ILE A 1 123 ? 0.314 1.346 -12.223 1.00 76.88 123 ILE A CA 1
ATOM 970 C C . ILE A 1 123 ? 0.177 0.422 -11.008 1.00 76.88 123 ILE A C 1
ATOM 972 O O . ILE A 1 123 ? -0.420 0.818 -10.004 1.00 76.88 123 ILE A O 1
ATOM 976 N N . CYS A 1 124 ? 0.760 -0.778 -11.052 1.00 78.00 124 CYS A N 1
ATOM 977 C CA . CYS A 1 124 ? 0.779 -1.694 -9.915 1.00 78.00 124 CYS A CA 1
ATOM 978 C C . CYS A 1 124 ? 1.537 -1.104 -8.718 1.00 78.00 124 CYS A C 1
ATOM 980 O O . CYS A 1 124 ? 1.052 -1.216 -7.602 1.00 78.00 124 CYS A O 1
ATOM 982 N N . SER A 1 125 ? 2.661 -0.416 -8.922 1.00 75.38 125 SER A N 1
ATOM 983 C CA . SER A 1 125 ? 3.416 0.257 -7.851 1.00 75.38 125 SER A CA 1
ATOM 984 C C . SER A 1 125 ? 2.640 1.393 -7.191 1.00 75.38 125 SER A C 1
ATOM 986 O O . SER A 1 125 ? 2.595 1.513 -5.962 1.00 75.38 125 SER A O 1
ATOM 988 N N . VAL A 1 126 ? 1.975 2.215 -8.007 1.00 80.31 126 VAL A N 1
ATOM 989 C CA . VAL A 1 126 ? 1.128 3.307 -7.524 1.00 80.31 126 VAL A CA 1
ATOM 990 C C . VAL A 1 126 ? -0.042 2.742 -6.733 1.00 80.31 126 VAL A C 1
ATOM 992 O O . VAL A 1 126 ? -0.286 3.159 -5.605 1.00 80.31 126 VAL A O 1
ATOM 995 N N . THR A 1 127 ? -0.715 1.734 -7.282 1.00 81.56 127 THR A N 1
ATOM 996 C CA . THR A 1 127 ? -1.858 1.082 -6.634 1.00 81.56 127 THR A CA 1
ATOM 997 C C . THR A 1 127 ? -1.439 0.364 -5.349 1.00 81.56 127 THR A C 1
ATOM 999 O O . THR A 1 127 ? -2.152 0.448 -4.356 1.00 81.56 127 THR A O 1
ATOM 1002 N N . ALA A 1 128 ? -0.261 -0.267 -5.330 1.00 82.56 128 ALA A N 1
ATOM 1003 C CA . ALA A 1 128 ? 0.312 -0.901 -4.144 1.00 82.56 128 ALA A CA 1
ATOM 1004 C C . ALA A 1 128 ? 0.671 0.106 -3.049 1.00 82.56 128 ALA A C 1
ATOM 1006 O O . ALA A 1 128 ? 0.618 -0.233 -1.878 1.00 82.56 128 ALA A O 1
ATOM 1007 N N . SER A 1 129 ? 1.025 1.337 -3.423 1.00 80.00 129 SER A N 1
ATOM 1008 C CA . SER A 1 129 ? 1.339 2.401 -2.465 1.00 80.00 129 SER A CA 1
ATOM 1009 C C . SER A 1 129 ? 0.091 3.106 -1.930 1.00 80.00 129 SER A C 1
ATOM 1011 O O . SER A 1 129 ? 0.132 3.682 -0.848 1.00 80.00 129 SER A O 1
ATOM 1013 N N . VAL A 1 130 ? -0.999 3.106 -2.704 1.00 82.00 130 VAL A N 1
ATOM 1014 C CA . VAL A 1 130 ? -2.298 3.680 -2.318 1.00 82.00 130 VAL A CA 1
ATOM 1015 C C . VAL A 1 130 ? -3.114 2.710 -1.452 1.00 82.00 130 VAL A C 1
ATOM 1017 O O . VAL A 1 130 ? -3.896 3.167 -0.616 1.00 82.00 130 VAL A O 1
ATOM 1020 N N . GLY A 1 131 ? -2.973 1.401 -1.685 1.00 74.25 131 GLY A N 1
ATOM 1021 C CA . GLY A 1 131 ? -3.592 0.325 -0.900 1.00 74.25 131 GLY A CA 1
ATOM 1022 C C . GLY A 1 131 ? -2.847 0.029 0.390 1.00 74.25 131 GLY A C 1
ATOM 1023 O O . GLY A 1 131 ? -3.527 -0.169 1.419 1.00 74.25 131 GLY A O 1
#

Radius of gyration: 18.15 Å; chains: 1; bounding box: 48×24×50 Å

pLDDT: mean 73.42, std 12.0, range [35.59, 88.5]

Secondary structure (DSSP, 8-state):
-----TTHHHHHHHHHHHHHHHHHIIIIIIIIIHHHHHHHHT--TT---EEEETTEEEEHHHHHHHHHHHHHHHHHHHHHHHHHHHHHHS-HHHHHHHHHHHHHHHHHHGGG--TT-HHHHHHHHHHHHH-

Sequence (131 aa):
MVVLIKNKRQVQNAWAMYDWANSVYSLVITSTIFPVYYNSVTKGIDGSELVSFFGFEIINTVLYSYSISFSFLVIALISPILSGIADSSGKKLEFMKFFAYLGSVACVGLFFFEGDNLEWGIICSVTASVG

InterPro domains:
  IPR024671 Autophagy-related protein 22-like [PF11700] (8-125)
  IPR050495 Autophagy-related 22 and Lipoteichoic acid anchor flippase [PTHR23519] (8-129)

Organism: NCBI:txid1305737

Foldseek 3Di:
DDPPPVCPPVVVVVVVVLVVVLVCCCVDVLPPVVVVVLVVQQCDPVRQQWAQDVNDTDRSVVVSVVLVVVLVVVLVVVVVVVVVVCVVVVVVVVVSVVLVVQLVVLVVQCVVDHSVPPVSNSVSVSSNSND